Protein AF-A0A7C2A0U4-F1 (afdb_monomer_lite)

pLDDT: mean 93.53, std 4.54, range [73.12, 97.62]

Secondary structure (DSSP, 8-state):
-HHHHHHT-S--PPP---EEE-TTT-----HHHHH-TT--EEEEEETTEEEEEE-TTT-----HHHHH-TTS-EEETTB-HHHHHHHHHHHT-

Sequence (93 aa):
SRALTILSKKELEAETYIAVVDEELCSGCGICISVCPYQAIELITEDDKKRAKVNEALCMGCGACTAACPSGAMQQRGFKDKEILSMIEVLSK

Radius of gyration: 16.36 Å; chains: 1; bounding box: 45×30×43 Å

Foldseek 3Di:
DVVCVVVVDPDDDDDQFFKDFQFVQFQQPCQLCVQDPQSQWDWDADPNGIGIDGNSVSTPNPCRSCVRDPSNGIATVVGGPVVVVVVVVVVVD

Structure (mmCIF, N/CA/C/O backbone):
data_AF-A0A7C2A0U4-F1
#
_entry.id   AF-A0A7C2A0U4-F1
#
loop_
_atom_site.group_PDB
_atom_site.id
_atom_site.type_symbol
_atom_site.label_atom_id
_atom_site.label_alt_id
_atom_site.label_comp_id
_atom_site.label_asym_id
_atom_site.label_entity_id
_atom_site.label_seq_id
_atom_site.pdbx_PDB_ins_code
_atom_site.Cartn_x
_atom_site.Cartn_y
_atom_site.Cartn_z
_atom_site.occupancy
_atom_site.B_iso_or_equiv
_atom_site.auth_seq_id
_atom_site.auth_comp_id
_atom_site.auth_asym_id
_atom_site.auth_atom_id
_atom_site.pdbx_PDB_model_num
ATOM 1 N N . SER A 1 1 ? 29.343 -5.283 -23.775 1.00 87.06 1 SER A N 1
ATOM 2 C CA . SER A 1 1 ? 28.034 -5.953 -23.612 1.00 87.06 1 SER A CA 1
ATOM 3 C C . SER A 1 1 ? 27.130 -5.058 -22.772 1.00 87.06 1 SER A C 1
ATOM 5 O O . SER A 1 1 ? 27.648 -4.341 -21.927 1.00 87.06 1 SER A O 1
ATOM 7 N N . ARG A 1 2 ? 25.803 -5.062 -22.977 1.00 91.56 2 ARG A N 1
ATOM 8 C CA . ARG A 1 2 ? 24.874 -4.216 -22.187 1.00 91.56 2 ARG A CA 1
ATOM 9 C C . ARG A 1 2 ? 24.861 -4.572 -20.691 1.00 91.56 2 ARG A C 1
ATOM 11 O O . ARG A 1 2 ? 24.650 -3.697 -19.864 1.00 91.56 2 ARG A O 1
ATOM 18 N N . ALA A 1 3 ? 25.150 -5.831 -20.350 1.00 91.88 3 ALA A N 1
ATOM 19 C CA . ALA A 1 3 ? 25.251 -6.292 -18.964 1.00 91.88 3 ALA A CA 1
ATOM 20 C C . ALA A 1 3 ? 26.402 -5.619 -18.189 1.00 91.88 3 ALA A C 1
ATOM 22 O O . ALA A 1 3 ? 26.216 -5.223 -17.042 1.00 91.88 3 ALA A O 1
ATOM 23 N N . LEU A 1 4 ? 27.565 -5.420 -18.827 1.00 93.00 4 LEU A N 1
ATOM 24 C CA . LEU A 1 4 ? 28.723 -4.758 -18.206 1.00 93.00 4 LEU A CA 1
ATOM 25 C C . LEU A 1 4 ? 28.404 -3.327 -17.754 1.00 93.00 4 LEU A C 1
ATOM 27 O O . LEU A 1 4 ? 28.896 -2.907 -16.718 1.00 93.00 4 LEU A O 1
ATOM 31 N N . THR A 1 5 ? 27.545 -2.611 -18.485 1.00 92.50 5 THR A N 1
ATOM 32 C CA . THR A 1 5 ? 27.132 -1.240 -18.146 1.00 92.50 5 THR A CA 1
ATOM 33 C C . THR A 1 5 ? 26.372 -1.153 -16.822 1.00 92.50 5 THR A C 1
ATOM 35 O O . THR A 1 5 ? 26.467 -0.138 -16.139 1.00 92.50 5 THR A O 1
ATOM 38 N N . ILE A 1 6 ? 25.608 -2.189 -16.460 1.00 92.19 6 ILE A N 1
ATOM 39 C CA . ILE A 1 6 ? 24.907 -2.245 -15.170 1.00 92.19 6 ILE A CA 1
ATOM 40 C C . ILE A 1 6 ? 25.882 -2.694 -14.077 1.00 92.19 6 ILE A C 1
ATOM 42 O O . ILE A 1 6 ? 25.976 -2.044 -13.043 1.00 92.19 6 ILE A O 1
ATOM 46 N N . LEU A 1 7 ? 26.655 -3.755 -14.334 1.00 93.94 7 LEU A N 1
ATOM 47 C CA . LEU A 1 7 ? 27.565 -4.357 -13.351 1.00 93.94 7 LEU A CA 1
ATOM 48 C C . LEU A 1 7 ? 28.741 -3.455 -12.949 1.00 93.94 7 LEU A C 1
ATOM 50 O O . LEU A 1 7 ? 29.280 -3.614 -11.860 1.00 93.94 7 LEU A O 1
ATOM 54 N N . SER A 1 8 ? 29.166 -2.526 -13.811 1.00 95.44 8 SER A N 1
ATOM 55 C CA . SER A 1 8 ? 30.272 -1.609 -13.509 1.00 95.44 8 SER A CA 1
ATOM 56 C C . SER A 1 8 ? 29.878 -0.447 -12.595 1.00 95.44 8 SER A C 1
ATOM 58 O O . SER A 1 8 ? 30.752 0.306 -12.167 1.00 95.44 8 SER A O 1
ATOM 60 N N . LYS A 1 9 ? 28.581 -0.232 -12.347 1.00 93.19 9 LYS A N 1
ATOM 61 C CA . LYS A 1 9 ? 28.115 0.851 -11.479 1.00 93.19 9 LYS A CA 1
ATOM 62 C C . LYS A 1 9 ? 28.211 0.424 -10.017 1.00 93.19 9 LYS A C 1
ATOM 64 O O . LYS A 1 9 ? 27.839 -0.689 -9.665 1.00 93.19 9 LYS A O 1
ATOM 69 N N . LYS A 1 10 ? 28.685 1.335 -9.164 1.00 93.75 10 LYS A N 1
ATOM 70 C CA . LYS A 1 10 ? 28.749 1.126 -7.709 1.00 93.75 10 LYS A CA 1
ATOM 71 C C . LYS A 1 10 ? 27.354 1.096 -7.076 1.00 93.75 10 LYS A C 1
ATOM 73 O O . LYS A 1 10 ? 27.135 0.369 -6.116 1.00 93.75 10 LYS A O 1
ATOM 78 N N . GLU A 1 11 ? 26.436 1.883 -7.629 1.00 91.94 11 GLU A N 1
ATOM 79 C CA . GLU A 1 11 ? 25.063 2.054 -7.159 1.00 91.94 11 GLU A CA 1
ATOM 80 C C . GLU A 1 11 ? 24.120 2.128 -8.365 1.00 91.94 11 GLU A C 1
ATOM 82 O O . GLU A 1 11 ? 24.520 2.514 -9.471 1.00 91.94 11 GLU A O 1
ATOM 87 N N . LEU A 1 12 ? 22.869 1.731 -8.153 1.00 86.75 12 LEU A N 1
ATOM 88 C CA . LEU A 1 12 ? 21.812 1.772 -9.154 1.00 86.75 12 LEU A CA 1
ATOM 89 C C . LEU A 1 12 ? 20.660 2.605 -8.607 1.00 86.75 12 LEU A C 1
ATOM 91 O O . LEU A 1 12 ? 20.210 2.392 -7.485 1.00 86.75 12 LEU A O 1
ATOM 95 N N . GLU A 1 13 ? 20.188 3.541 -9.419 1.00 83.44 13 GLU A N 1
ATOM 96 C CA . GLU A 1 13 ? 18.975 4.294 -9.131 1.00 83.44 13 GLU A CA 1
ATOM 97 C C . GLU A 1 13 ? 17.770 3.424 -9.494 1.00 83.44 13 GLU A C 1
ATOM 99 O O . GLU A 1 13 ? 17.673 2.922 -10.617 1.00 83.44 13 GLU A O 1
ATOM 104 N N . ALA A 1 14 ? 16.882 3.215 -8.526 1.00 79.94 14 ALA A N 1
ATOM 105 C CA . ALA A 1 14 ? 15.622 2.517 -8.732 1.00 79.94 14 ALA A CA 1
ATOM 106 C C . ALA A 1 14 ? 14.506 3.517 -9.051 1.00 79.94 14 ALA A C 1
ATOM 108 O O . ALA A 1 14 ? 14.529 4.669 -8.608 1.00 79.94 14 ALA A O 1
ATOM 109 N N . GLU A 1 15 ? 13.511 3.062 -9.807 1.00 74.81 15 GLU A N 1
ATOM 110 C CA . GLU A 1 15 ? 12.301 3.843 -10.046 1.00 74.81 15 GLU A CA 1
ATOM 111 C C . GLU A 1 15 ? 11.528 4.043 -8.735 1.00 74.81 15 GLU A C 1
ATOM 113 O O . GLU A 1 15 ? 11.448 3.152 -7.892 1.00 74.81 15 GLU A O 1
ATOM 118 N N . THR A 1 16 ? 10.956 5.234 -8.552 1.00 78.81 16 THR A N 1
ATOM 119 C CA . THR A 1 16 ? 10.357 5.661 -7.276 1.00 78.81 16 THR A CA 1
ATOM 120 C C . THR A 1 16 ? 8.834 5.550 -7.246 1.00 78.81 16 THR A C 1
ATOM 122 O O . THR A 1 16 ? 8.202 6.030 -6.302 1.00 78.81 16 THR A O 1
ATOM 125 N N . TYR A 1 17 ? 8.231 4.898 -8.242 1.00 89.31 17 TYR A N 1
ATOM 126 C CA . TYR A 1 17 ? 6.787 4.670 -8.329 1.00 89.31 17 TYR A CA 1
ATOM 127 C C . TYR A 1 17 ? 6.363 3.513 -7.421 1.00 89.31 17 TYR A C 1
ATOM 129 O O . TYR A 1 17 ? 5.908 2.472 -7.881 1.00 89.31 17 TYR A O 1
ATOM 137 N N . ILE A 1 18 ? 6.558 3.665 -6.118 1.00 94.62 18 ILE A N 1
ATOM 138 C CA . ILE A 1 18 ? 6.264 2.636 -5.119 1.00 94.62 18 ILE A CA 1
ATOM 139 C C . ILE A 1 18 ? 4.996 2.957 -4.332 1.00 94.62 18 ILE A C 1
ATOM 141 O O . ILE A 1 18 ? 4.597 4.120 -4.198 1.00 94.62 18 ILE A O 1
ATOM 145 N N . ALA A 1 19 ? 4.394 1.910 -3.775 1.00 96.38 19 ALA A N 1
ATOM 146 C CA . ALA A 1 19 ? 3.230 2.043 -2.918 1.00 96.38 19 ALA A CA 1
ATOM 147 C C . ALA A 1 19 ? 3.632 2.638 -1.561 1.00 96.38 19 ALA A C 1
ATOM 149 O O . ALA A 1 19 ? 4.629 2.235 -0.963 1.00 96.38 19 ALA A O 1
ATOM 150 N N . VAL A 1 20 ? 2.831 3.574 -1.066 1.00 95.62 20 VAL A N 1
ATOM 151 C CA . VAL A 1 20 ? 2.964 4.208 0.249 1.00 95.62 20 VAL A CA 1
ATOM 152 C C . VAL A 1 20 ? 1.643 4.100 1.004 1.00 95.62 20 VAL A C 1
ATOM 154 O O . VAL A 1 20 ? 0.582 3.967 0.391 1.00 95.62 20 VAL A O 1
ATOM 157 N N . VAL A 1 21 ? 1.706 4.139 2.332 1.00 96.19 21 VAL A N 1
ATOM 158 C CA . VAL A 1 21 ? 0.533 3.985 3.200 1.00 96.19 21 VAL A CA 1
ATOM 159 C C . VAL A 1 21 ? 0.293 5.280 3.958 1.00 96.19 21 VAL A C 1
ATOM 161 O O . VAL A 1 21 ? 1.212 5.819 4.563 1.00 96.19 21 VAL A O 1
ATOM 164 N N . ASP A 1 22 ? -0.943 5.764 3.927 1.00 95.12 22 ASP A N 1
ATOM 165 C CA . ASP A 1 22 ? -1.434 6.778 4.852 1.00 95.12 22 ASP A CA 1
ATOM 166 C C . ASP A 1 22 ? -1.821 6.099 6.176 1.00 95.12 22 ASP A C 1
ATOM 168 O O . ASP A 1 22 ? -2.777 5.318 6.255 1.00 95.12 22 ASP A O 1
ATOM 172 N N . GLU A 1 23 ? -1.036 6.358 7.217 1.00 92.50 23 GLU A N 1
ATOM 173 C CA . GLU A 1 23 ? -1.190 5.738 8.534 1.00 92.50 23 GLU A CA 1
ATOM 174 C C . GLU A 1 23 ? -2.455 6.198 9.272 1.00 92.50 23 GLU A C 1
ATOM 176 O O . GLU A 1 23 ? -2.988 5.456 10.104 1.00 92.50 23 GLU A O 1
ATOM 181 N N . GLU A 1 24 ? -2.996 7.369 8.948 1.00 92.31 24 GLU A N 1
ATOM 182 C CA . GLU A 1 24 ? -4.224 7.870 9.569 1.00 92.31 24 GLU A CA 1
ATOM 183 C C . GLU A 1 24 ? -5.452 7.150 9.001 1.00 92.31 24 GLU A C 1
ATOM 185 O O . GLU A 1 24 ? -6.373 6.790 9.739 1.00 92.31 24 GLU A O 1
ATOM 190 N N . LEU A 1 25 ? -5.438 6.853 7.698 1.00 95.12 25 LEU A N 1
ATOM 191 C CA . LEU A 1 25 ? -6.545 6.190 6.998 1.00 95.12 25 LEU A CA 1
ATOM 192 C C . LEU A 1 25 ? -6.479 4.658 7.039 1.00 95.12 25 LEU A C 1
ATOM 194 O O . LEU A 1 25 ? -7.469 3.970 6.761 1.00 95.12 25 LEU A O 1
ATOM 198 N N . CYS A 1 26 ? -5.312 4.081 7.317 1.00 96.50 26 CYS A N 1
ATOM 199 C CA . CYS A 1 26 ? -5.139 2.635 7.284 1.00 96.50 26 CYS A CA 1
ATOM 200 C C . CYS A 1 26 ? -5.803 1.972 8.496 1.00 96.50 26 CYS A C 1
ATOM 202 O O . CYS A 1 26 ? -5.467 2.253 9.638 1.00 96.50 26 CYS A O 1
ATOM 204 N N . SER A 1 27 ? -6.719 1.031 8.265 1.00 94.69 27 SER A N 1
ATOM 205 C CA . SER A 1 27 ? -7.373 0.257 9.333 1.00 94.69 27 SER A CA 1
ATOM 206 C C . SER A 1 27 ? -6.652 -1.049 9.686 1.00 94.69 27 SER A C 1
ATOM 208 O O . SER A 1 27 ? -7.070 -1.754 10.602 1.00 94.69 27 SER A O 1
ATOM 210 N N . GLY A 1 28 ? -5.598 -1.409 8.945 1.00 95.62 28 GLY A N 1
ATOM 211 C CA . GLY A 1 28 ? -4.889 -2.677 9.129 1.00 95.62 28 GLY A CA 1
ATOM 212 C C . GLY A 1 28 ? -5.670 -3.914 8.661 1.00 95.62 28 GLY A C 1
ATOM 213 O O . GLY A 1 28 ? -5.429 -5.007 9.164 1.00 95.62 28 GLY A O 1
ATOM 214 N N . CYS A 1 29 ? -6.600 -3.769 7.707 1.00 96.00 29 CYS A N 1
ATOM 215 C CA . CYS A 1 29 ? -7.461 -4.866 7.229 1.00 96.00 29 CYS A CA 1
ATOM 216 C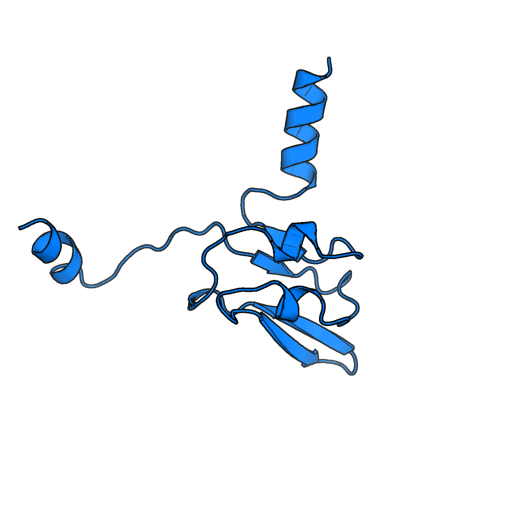 C . CYS A 1 29 ? -6.731 -6.005 6.487 1.00 96.00 29 CYS A C 1
ATOM 218 O O . CYS A 1 29 ? -7.272 -7.100 6.373 1.00 96.00 29 CYS A O 1
ATOM 220 N N . GLY A 1 30 ? -5.527 -5.759 5.956 1.00 95.56 30 GLY A N 1
ATOM 221 C CA . GLY A 1 30 ? -4.685 -6.784 5.324 1.00 95.56 30 GLY A CA 1
ATOM 222 C C . GLY A 1 30 ? -5.015 -7.152 3.870 1.00 95.56 30 GLY A C 1
ATOM 223 O O . GLY A 1 30 ? -4.297 -7.963 3.290 1.00 95.56 30 GLY A O 1
ATOM 224 N N . ILE A 1 31 ? -6.027 -6.544 3.235 1.00 97.31 31 ILE A N 1
ATOM 225 C CA . ILE A 1 31 ? -6.386 -6.831 1.827 1.00 97.31 31 ILE A CA 1
ATOM 226 C C . ILE A 1 31 ? -5.186 -6.620 0.890 1.00 97.31 31 ILE A C 1
ATOM 228 O O . ILE A 1 31 ? -4.921 -7.449 0.019 1.00 97.31 31 ILE A O 1
ATOM 232 N N . CYS A 1 32 ? -4.413 -5.554 1.116 1.00 97.38 32 CYS A N 1
ATOM 233 C CA . CYS A 1 32 ? -3.228 -5.210 0.329 1.00 97.38 32 CYS A CA 1
ATOM 234 C C . CYS A 1 32 ? -2.165 -6.325 0.283 1.00 97.38 32 CYS A C 1
ATOM 236 O O . CYS A 1 32 ? -1.492 -6.466 -0.736 1.00 97.38 32 CYS A O 1
ATOM 238 N N . ILE A 1 33 ? -2.047 -7.147 1.3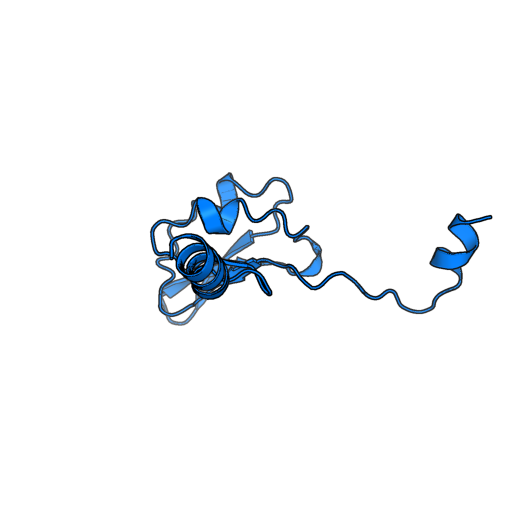32 1.00 97.38 33 ILE A N 1
ATOM 239 C CA . ILE A 1 33 ? -1.110 -8.280 1.376 1.00 97.38 33 ILE A CA 1
ATOM 240 C C . ILE A 1 33 ? -1.512 -9.336 0.345 1.00 97.38 33 ILE A C 1
ATOM 242 O O . ILE A 1 33 ? -0.677 -9.793 -0.430 1.00 97.38 33 ILE A O 1
ATOM 246 N N . SER A 1 34 ? -2.799 -9.691 0.303 1.00 95.88 34 SER A N 1
ATOM 247 C CA . SER A 1 34 ? -3.309 -10.763 -0.565 1.00 95.88 34 SER A CA 1
ATOM 248 C C . SER A 1 34 ? -3.177 -10.464 -2.060 1.00 95.88 34 SER A C 1
ATOM 250 O O . SER A 1 34 ? -3.043 -11.383 -2.863 1.00 95.88 34 SER A O 1
ATOM 252 N N . VAL A 1 35 ? -3.190 -9.181 -2.433 1.00 97.62 35 VAL A N 1
ATOM 253 C CA . VAL A 1 35 ? -3.127 -8.740 -3.833 1.00 97.62 35 VAL A CA 1
ATOM 254 C C . VAL A 1 35 ? -1.707 -8.432 -4.305 1.00 97.62 35 VAL A C 1
ATOM 256 O O . VAL A 1 35 ? -1.511 -8.176 -5.489 1.00 97.62 35 VAL A O 1
ATOM 259 N N . CYS A 1 36 ? -0.711 -8.418 -3.412 1.00 97.50 36 CYS A N 1
ATOM 260 C CA . CYS A 1 36 ? 0.666 -8.110 -3.780 1.00 97.50 36 CYS A CA 1
ATOM 261 C C . CYS A 1 36 ? 1.381 -9.369 -4.304 1.00 97.50 36 CYS A C 1
ATOM 263 O O . CYS A 1 36 ? 1.723 -10.245 -3.506 1.00 97.50 36 CYS A O 1
ATOM 265 N N . PRO A 1 37 ? 1.707 -9.463 -5.608 1.00 96.62 37 PRO A N 1
ATOM 266 C CA . PRO A 1 37 ? 2.383 -10.643 -6.152 1.00 96.62 37 PRO A CA 1
ATOM 267 C C . PRO A 1 37 ? 3.858 -10.732 -5.728 1.00 96.62 37 PRO A C 1
ATOM 269 O O . PRO A 1 37 ? 4.473 -11.785 -5.855 1.00 96.62 37 PRO A O 1
ATOM 272 N N . TYR A 1 38 ? 4.421 -9.633 -5.218 1.00 96.50 38 TYR A N 1
ATOM 273 C CA . TYR A 1 38 ? 5.826 -9.520 -4.813 1.00 96.50 38 TYR A CA 1
ATOM 274 C C . TYR A 1 38 ? 6.035 -9.681 -3.307 1.00 96.50 38 TYR A C 1
ATOM 276 O O . TYR A 1 38 ? 7.162 -9.557 -2.841 1.00 96.50 38 TYR A O 1
ATOM 284 N N . GLN A 1 39 ? 4.957 -9.906 -2.543 1.00 96.38 39 GLN A N 1
ATOM 285 C CA . GLN A 1 39 ? 5.006 -10.030 -1.080 1.00 96.38 39 GLN A CA 1
ATOM 286 C C . GLN A 1 39 ? 5.703 -8.835 -0.402 1.00 96.38 39 GLN A C 1
ATOM 288 O O . GLN A 1 39 ? 6.365 -8.967 0.621 1.00 96.38 39 GLN A O 1
ATOM 293 N N . ALA A 1 40 ? 5.539 -7.643 -0.979 1.00 97.12 40 ALA A N 1
ATOM 294 C CA . ALA A 1 40 ? 6.200 -6.423 -0.529 1.00 97.12 40 ALA A CA 1
ATOM 295 C C . ALA A 1 40 ? 5.495 -5.744 0.657 1.00 97.12 40 ALA A C 1
ATOM 297 O O . ALA A 1 40 ? 5.890 -4.649 1.035 1.00 97.12 40 ALA A O 1
ATOM 298 N N . ILE A 1 41 ? 4.418 -6.317 1.200 1.00 97.44 41 ILE A N 1
ATOM 299 C CA . ILE A 1 41 ? 3.549 -5.649 2.177 1.00 97.44 41 ILE A CA 1
ATOM 300 C C . ILE A 1 41 ? 3.367 -6.538 3.401 1.00 97.44 41 ILE A C 1
ATOM 302 O O . ILE A 1 41 ? 3.035 -7.715 3.273 1.00 97.44 41 ILE A O 1
ATOM 306 N N . GLU A 1 42 ? 3.521 -5.946 4.580 1.00 96.88 42 GLU A N 1
ATOM 307 C CA . GLU A 1 42 ? 3.317 -6.587 5.878 1.00 96.88 42 GLU A CA 1
ATOM 308 C C . GLU A 1 42 ? 2.372 -5.761 6.763 1.00 96.88 42 GLU A C 1
ATOM 310 O O . GLU A 1 42 ? 2.153 -4.574 6.521 1.00 96.88 42 GLU A O 1
ATOM 315 N N . LEU A 1 43 ? 1.784 -6.392 7.783 1.00 96.38 43 LEU A N 1
ATOM 316 C CA . LEU A 1 43 ? 1.038 -5.690 8.827 1.00 96.38 43 LEU A CA 1
ATOM 317 C C . LEU A 1 43 ? 1.922 -5.560 10.064 1.00 96.38 43 LEU A C 1
ATOM 319 O O . LEU A 1 43 ? 2.281 -6.561 10.681 1.00 96.38 43 LEU A O 1
ATOM 323 N N . ILE A 1 44 ? 2.207 -4.324 10.446 1.00 95.12 44 ILE A N 1
ATOM 324 C CA . ILE A 1 44 ? 2.894 -3.978 11.687 1.00 95.12 44 ILE A CA 1
ATOM 325 C C . ILE A 1 44 ? 1.885 -3.480 12.721 1.00 95.12 44 ILE A C 1
ATOM 327 O O . ILE A 1 44 ? 0.780 -3.053 12.382 1.00 95.12 44 ILE A O 1
ATOM 331 N N . THR A 1 45 ? 2.248 -3.582 13.996 1.00 94.19 45 THR A N 1
ATOM 332 C CA . THR A 1 45 ? 1.473 -3.001 15.097 1.00 94.19 45 THR A CA 1
ATOM 333 C C . THR A 1 45 ? 2.334 -1.944 15.768 1.00 94.19 45 THR A C 1
ATOM 335 O O . THR A 1 45 ? 3.379 -2.281 16.317 1.00 94.19 45 THR A O 1
ATOM 338 N N . GLU A 1 46 ? 1.895 -0.693 15.703 1.00 88.31 46 GLU A N 1
ATOM 339 C CA . GLU A 1 46 ? 2.525 0.465 16.344 1.00 88.31 46 GLU A CA 1
ATOM 340 C C . GLU A 1 46 ? 1.429 1.224 17.105 1.00 88.31 46 GLU A C 1
ATOM 342 O O . GLU A 1 46 ? 0.304 1.329 16.617 1.00 88.31 46 GLU A O 1
ATOM 347 N N . ASP A 1 47 ? 1.714 1.676 18.328 1.00 88.00 47 ASP A N 1
ATOM 348 C CA . ASP A 1 47 ? 0.766 2.408 19.190 1.00 88.00 47 ASP A CA 1
ATOM 349 C C . ASP A 1 47 ? -0.620 1.741 19.336 1.00 88.00 47 ASP A C 1
ATOM 351 O O . ASP A 1 47 ? -1.664 2.379 19.183 1.00 88.00 47 ASP A O 1
ATOM 355 N N . ASP A 1 48 ? -0.636 0.423 19.578 1.00 88.69 48 ASP A N 1
ATOM 356 C CA . ASP A 1 48 ? -1.843 -0.423 19.654 1.00 88.69 48 ASP A CA 1
ATOM 357 C C . ASP A 1 48 ? -2.725 -0.418 18.387 1.00 88.69 48 ASP A C 1
ATOM 359 O 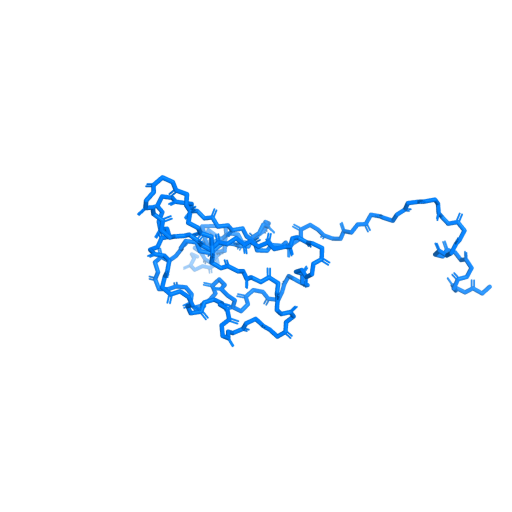O . ASP A 1 48 ? -3.851 -0.926 18.377 1.00 88.69 48 ASP A O 1
ATOM 363 N N . LYS A 1 49 ? -2.205 0.100 17.271 1.00 90.62 49 LYS A N 1
ATOM 364 C CA . LYS A 1 49 ? -2.878 0.158 15.976 1.00 90.62 49 LYS A CA 1
ATOM 365 C C . LYS A 1 49 ? -2.165 -0.727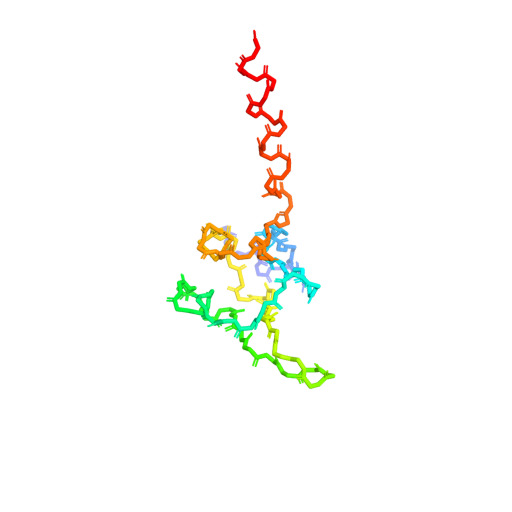 14.961 1.00 90.62 49 LYS A C 1
ATOM 367 O O . LYS A 1 49 ? -0.954 -0.676 14.778 1.00 90.62 49 LYS A O 1
ATOM 372 N N . LYS A 1 50 ? -2.941 -1.535 14.234 1.00 94.06 50 LYS A N 1
ATOM 373 C CA . LYS A 1 50 ? -2.428 -2.302 13.089 1.00 94.06 50 LYS A CA 1
ATOM 374 C C . LYS A 1 50 ? -2.375 -1.428 11.845 1.00 94.06 50 LYS A C 1
ATOM 376 O O . LYS A 1 50 ? -3.361 -0.761 11.519 1.00 94.06 50 LYS A O 1
ATOM 381 N N . ARG A 1 51 ? -1.248 -1.465 11.138 1.00 95.38 51 ARG A N 1
ATOM 382 C CA . ARG A 1 51 ? -0.979 -0.679 9.930 1.00 95.38 51 ARG A CA 1
ATOM 383 C C . ARG A 1 51 ? -0.255 -1.518 8.891 1.00 95.38 51 ARG A C 1
ATOM 385 O O . ARG A 1 51 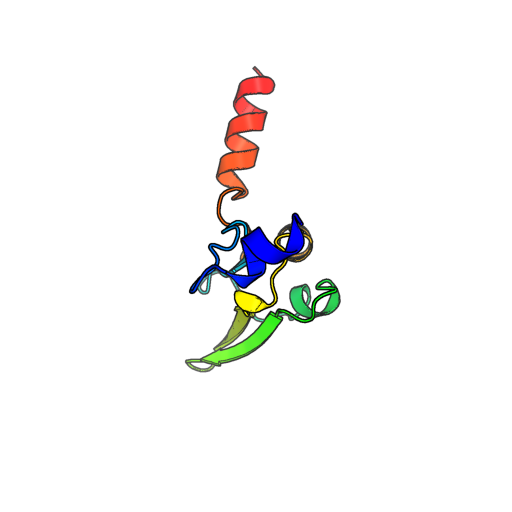? 0.523 -2.403 9.228 1.00 95.38 51 ARG A O 1
ATOM 392 N N . ALA A 1 52 ? -0.546 -1.258 7.622 1.00 96.94 52 ALA A N 1
ATOM 393 C CA . ALA A 1 52 ? 0.214 -1.845 6.529 1.00 96.94 52 ALA A CA 1
ATOM 394 C C . ALA A 1 52 ? 1.540 -1.095 6.377 1.00 96.94 52 ALA A C 1
ATOM 396 O O . ALA A 1 52 ? 1.562 0.130 6.449 1.00 96.94 52 ALA A O 1
ATOM 397 N N . LYS A 1 53 ? 2.619 -1.829 6.124 1.00 96.50 53 LYS A N 1
ATOM 398 C CA . LYS A 1 53 ? 3.941 -1.293 5.814 1.00 96.50 53 LYS A CA 1
ATOM 399 C C . LYS A 1 53 ? 4.443 -1.918 4.525 1.00 96.50 53 LYS A C 1
ATOM 401 O O . LYS A 1 53 ? 4.279 -3.116 4.304 1.00 96.50 53 LYS A O 1
ATOM 406 N N . VAL A 1 54 ? 5.021 -1.088 3.663 1.00 96.75 54 VAL A N 1
ATOM 407 C CA . VAL A 1 54 ? 5.555 -1.509 2.366 1.00 96.75 54 VAL A CA 1
ATOM 408 C C . VAL A 1 54 ? 7.072 -1.610 2.463 1.00 96.75 54 VAL A C 1
ATOM 410 O O . VAL A 1 54 ? 7.743 -0.674 2.891 1.00 96.75 54 VAL A O 1
ATOM 413 N N . ASN A 1 55 ? 7.617 -2.740 2.031 1.00 95.44 55 ASN A N 1
ATOM 414 C CA . ASN A 1 55 ? 9.030 -2.897 1.750 1.00 95.44 55 ASN A CA 1
ATOM 415 C C . ASN A 1 55 ? 9.329 -2.277 0.379 1.00 95.44 55 ASN A C 1
ATOM 417 O O . ASN A 1 55 ? 9.013 -2.857 -0.663 1.00 95.44 55 ASN A O 1
ATOM 421 N N . GLU A 1 56 ? 9.942 -1.094 0.391 1.00 93.31 56 GLU A N 1
ATOM 422 C CA . GLU A 1 56 ? 10.245 -0.335 -0.826 1.00 93.31 56 GLU A CA 1
ATOM 423 C C . GLU A 1 56 ? 11.136 -1.121 -1.805 1.00 93.31 56 GLU A C 1
ATOM 425 O O . GLU A 1 56 ? 10.966 -0.996 -3.013 1.00 93.31 56 GLU A O 1
ATOM 430 N N . ALA A 1 57 ? 12.022 -1.994 -1.310 1.00 91.31 57 ALA A N 1
ATOM 431 C CA . ALA A 1 57 ? 12.945 -2.763 -2.147 1.00 91.31 57 ALA A CA 1
ATOM 432 C C . ALA A 1 57 ? 12.270 -3.911 -2.922 1.00 91.31 57 ALA A C 1
ATOM 434 O O . ALA A 1 57 ? 12.810 -4.371 -3.926 1.00 91.31 57 ALA A O 1
ATOM 435 N N . LEU A 1 58 ? 11.110 -4.389 -2.461 1.00 94.00 58 LEU A N 1
ATOM 436 C CA . LEU A 1 58 ? 10.335 -5.448 -3.124 1.00 94.00 58 LEU A CA 1
ATOM 437 C C . LEU A 1 58 ? 9.180 -4.892 -3.967 1.00 94.00 58 LEU A C 1
ATOM 439 O O . LEU A 1 58 ? 8.572 -5.612 -4.761 1.00 94.00 58 LEU A O 1
ATOM 443 N N . CYS A 1 59 ? 8.827 -3.622 -3.773 1.00 95.31 59 CYS A N 1
ATOM 444 C CA . CYS A 1 59 ? 7.698 -3.013 -4.450 1.00 95.31 59 CYS A CA 1
ATOM 445 C C . CYS A 1 59 ? 8.046 -2.699 -5.910 1.00 95.31 59 CYS A C 1
ATOM 447 O O . CYS A 1 59 ? 8.794 -1.774 -6.196 1.00 95.31 59 CYS A O 1
ATOM 449 N N . MET A 1 60 ? 7.427 -3.416 -6.849 1.00 93.69 60 MET A N 1
ATOM 450 C CA . MET A 1 60 ? 7.607 -3.164 -8.287 1.00 93.69 60 MET A CA 1
ATOM 451 C C . MET A 1 60 ? 6.665 -2.090 -8.852 1.00 93.69 60 MET A C 1
ATOM 453 O O . MET A 1 60 ? 6.568 -1.938 -10.065 1.00 93.69 60 MET A O 1
ATOM 457 N N . GLY A 1 61 ? 5.897 -1.400 -8.004 1.00 94.38 61 GLY A N 1
ATOM 458 C CA . GLY A 1 61 ? 5.076 -0.274 -8.454 1.00 94.38 61 GLY A CA 1
ATOM 459 C C . GLY A 1 61 ? 3.860 -0.612 -9.326 1.00 94.38 61 GLY A C 1
ATOM 460 O O . GLY A 1 61 ? 3.406 0.222 -10.100 1.00 94.38 61 GLY A O 1
ATOM 461 N N . CYS A 1 62 ? 3.302 -1.820 -9.218 1.00 94.81 62 CYS A N 1
ATOM 462 C CA . CYS A 1 62 ? 2.172 -2.239 -10.063 1.00 94.81 62 CYS A CA 1
ATOM 463 C C . CYS A 1 62 ? 0.816 -1.570 -9.738 1.00 94.81 62 CYS A C 1
ATOM 465 O O . CYS A 1 62 ? -0.118 -1.691 -10.522 1.00 94.81 62 CYS A O 1
ATOM 467 N N . GLY A 1 63 ? 0.665 -0.928 -8.572 1.00 94.75 63 GLY A N 1
ATOM 468 C CA . GLY A 1 63 ? -0.570 -0.235 -8.167 1.00 94.75 63 GLY A CA 1
ATOM 469 C C . GLY A 1 63 ? -1.751 -1.117 -7.719 1.00 94.75 63 GLY A C 1
ATOM 470 O O . GLY A 1 63 ? -2.769 -0.585 -7.282 1.00 94.75 63 GLY A O 1
ATOM 471 N N . ALA A 1 64 ? -1.640 -2.452 -7.746 1.00 96.44 64 ALA A N 1
ATOM 472 C CA . ALA A 1 64 ? -2.750 -3.353 -7.392 1.00 96.44 64 ALA A CA 1
ATOM 473 C C . ALA A 1 64 ? -3.290 -3.138 -5.961 1.00 96.44 64 ALA A C 1
ATOM 475 O O . ALA A 1 64 ? -4.496 -3.165 -5.723 1.00 96.44 64 ALA A O 1
ATOM 476 N N . CYS A 1 65 ? -2.395 -2.887 -5.003 1.00 97.25 65 CYS A N 1
ATOM 477 C CA . CYS A 1 65 ? -2.763 -2.625 -3.611 1.00 97.25 65 CYS A CA 1
ATOM 478 C C . CYS A 1 65 ? -3.484 -1.282 -3.406 1.00 97.25 65 CYS A C 1
ATOM 480 O O . CYS A 1 65 ? -4.361 -1.210 -2.550 1.00 97.25 65 CYS A O 1
ATOM 482 N N . THR A 1 66 ? -3.153 -0.258 -4.199 1.00 96.25 66 THR A N 1
ATOM 483 C CA . THR A 1 66 ? -3.836 1.046 -4.218 1.00 96.25 66 THR A CA 1
ATOM 484 C C . THR A 1 66 ? -5.277 0.875 -4.679 1.00 96.25 66 THR A C 1
ATOM 486 O O . THR A 1 66 ? -6.194 1.234 -3.950 1.00 96.25 66 THR A O 1
ATOM 489 N N . ALA A 1 67 ? -5.488 0.197 -5.812 1.00 95.38 67 ALA A N 1
ATOM 490 C CA . ALA A 1 67 ? -6.826 -0.052 -6.349 1.00 95.38 67 ALA A CA 1
ATOM 491 C C . ALA A 1 67 ? -7.709 -0.921 -5.430 1.00 95.38 67 ALA A C 1
ATOM 493 O O . ALA A 1 67 ? -8.925 -0.757 -5.398 1.00 95.38 67 ALA A O 1
ATOM 494 N N . ALA A 1 68 ? -7.110 -1.855 -4.684 1.00 96.81 68 ALA A N 1
ATOM 495 C CA . ALA A 1 68 ? -7.837 -2.755 -3.790 1.00 96.81 68 ALA A CA 1
ATOM 496 C C . ALA A 1 68 ? -8.117 -2.164 -2.396 1.00 96.81 68 ALA A C 1
ATOM 498 O O . ALA A 1 68 ? -8.847 -2.780 -1.617 1.00 96.81 68 ALA A O 1
ATOM 499 N N . CYS A 1 69 ? -7.510 -1.031 -2.030 1.00 97.25 69 CYS A N 1
ATOM 500 C CA . CYS A 1 69 ? -7.608 -0.499 -0.675 1.00 97.25 69 CYS A CA 1
ATOM 501 C C . CYS A 1 69 ? -8.975 0.163 -0.433 1.00 97.25 69 CYS A C 1
ATOM 503 O O . CYS A 1 69 ? -9.242 1.225 -0.990 1.00 97.25 69 CYS A O 1
ATOM 505 N N . PRO A 1 70 ? -9.828 -0.386 0.452 1.00 95.81 70 PRO A N 1
ATOM 506 C CA . PRO A 1 70 ? -11.172 0.151 0.652 1.00 95.81 70 PRO A CA 1
ATOM 507 C C . PRO A 1 70 ? -11.177 1.493 1.390 1.00 95.81 70 PRO A C 1
ATOM 509 O O . PRO A 1 70 ? -12.107 2.274 1.225 1.00 95.81 70 PRO A O 1
ATOM 512 N N . SER A 1 71 ? -10.161 1.766 2.218 1.00 95.69 71 SER A N 1
ATOM 513 C CA . SER A 1 71 ? -10.051 3.036 2.942 1.00 95.69 71 SER A CA 1
ATOM 514 C C . SER A 1 71 ? -9.333 4.127 2.146 1.00 95.69 71 SER A C 1
ATOM 516 O O . SER A 1 71 ? -9.203 5.239 2.646 1.00 95.69 71 SER A O 1
ATOM 518 N N . GLY A 1 72 ? -8.819 3.816 0.949 1.00 95.06 72 GLY A N 1
ATOM 519 C CA . GLY A 1 72 ? -7.974 4.730 0.172 1.00 95.06 72 GLY A CA 1
ATOM 520 C C . GLY A 1 72 ? -6.597 5.004 0.794 1.00 95.06 72 GLY A C 1
ATOM 521 O O . GLY A 1 72 ? -5.856 5.844 0.293 1.00 95.06 72 GLY A O 1
ATOM 522 N N . ALA A 1 73 ? -6.223 4.304 1.871 1.00 97.00 73 ALA A N 1
ATOM 523 C CA . ALA A 1 73 ? -4.964 4.535 2.580 1.00 97.00 73 ALA A CA 1
ATOM 524 C C . ALA A 1 73 ? -3.720 4.154 1.764 1.00 97.00 73 ALA A C 1
ATOM 526 O O . ALA A 1 73 ? -2.663 4.752 1.932 1.00 97.00 73 ALA A O 1
ATOM 527 N N . MET A 1 74 ? -3.820 3.145 0.895 1.00 97.06 74 MET A N 1
ATOM 528 C CA . MET A 1 74 ? -2.734 2.804 -0.025 1.00 97.06 74 MET A CA 1
ATOM 529 C C . MET A 1 74 ? -2.728 3.807 -1.173 1.00 97.06 74 MET A C 1
ATOM 531 O O . MET A 1 74 ? -3.734 3.947 -1.854 1.00 97.06 74 MET A O 1
ATOM 535 N N . GLN A 1 75 ? -1.592 4.443 -1.433 1.00 96.19 75 GLN A N 1
ATOM 536 C CA . GLN A 1 75 ? -1.404 5.395 -2.528 1.00 96.19 75 GLN A CA 1
ATOM 537 C C . GLN A 1 75 ? -0.142 5.045 -3.313 1.00 96.19 75 GLN A C 1
ATOM 539 O O . GLN A 1 75 ? 0.780 4.435 -2.775 1.00 96.19 75 GLN A O 1
ATOM 544 N N . GLN A 1 76 ? -0.082 5.441 -4.581 1.00 95.06 76 GLN A N 1
ATOM 545 C CA . GLN A 1 76 ? 1.096 5.232 -5.417 1.00 95.06 76 GLN A CA 1
ATOM 546 C C . GLN A 1 76 ? 1.909 6.526 -5.507 1.00 95.06 76 GLN A C 1
ATOM 548 O O . GLN A 1 76 ? 1.386 7.582 -5.870 1.00 95.06 76 GLN A O 1
ATOM 553 N N . ARG A 1 77 ? 3.201 6.477 -5.167 1.00 93.06 77 ARG A N 1
ATOM 554 C CA . ARG A 1 77 ? 4.075 7.657 -5.245 1.00 93.06 77 ARG A CA 1
ATOM 555 C C . ARG A 1 77 ? 4.208 8.093 -6.713 1.00 93.06 77 ARG A C 1
ATOM 557 O O . ARG A 1 77 ? 4.618 7.307 -7.559 1.00 93.06 77 ARG A O 1
ATOM 564 N N . GLY A 1 78 ? 3.835 9.340 -7.006 1.00 89.38 78 GLY A N 1
ATOM 565 C CA . GLY A 1 78 ? 3.809 9.904 -8.365 1.00 89.38 78 GLY A CA 1
ATOM 566 C C . GLY A 1 78 ? 2.523 9.642 -9.162 1.00 89.38 78 GLY A C 1
ATOM 567 O O . GLY A 1 78 ? 2.400 10.156 -10.268 1.00 89.38 78 GLY A O 1
ATOM 568 N N . PHE A 1 79 ? 1.586 8.863 -8.611 1.00 91.44 79 PHE A N 1
ATOM 569 C CA . PHE A 1 79 ? 0.275 8.577 -9.202 1.00 91.44 79 PHE A CA 1
ATOM 570 C C . PHE A 1 79 ? -0.790 8.486 -8.103 1.00 91.44 79 PHE A C 1
ATOM 572 O O . PHE A 1 79 ? -1.510 7.494 -7.992 1.00 91.44 79 PHE A O 1
ATOM 579 N N . LYS A 1 80 ? -0.856 9.495 -7.235 1.00 92.00 80 LYS A N 1
ATOM 580 C CA . LYS A 1 80 ? -1.872 9.555 -6.181 1.00 92.00 80 LYS A CA 1
ATOM 581 C C . LYS A 1 80 ? -3.251 9.719 -6.805 1.00 92.00 80 LYS A C 1
ATOM 583 O O . LYS A 1 80 ? -3.395 10.383 -7.833 1.00 92.00 80 LYS A O 1
ATOM 588 N N . ASP A 1 81 ? -4.282 9.228 -6.127 1.00 90.88 81 ASP A N 1
ATOM 589 C CA . ASP A 1 81 ? -5.654 9.273 -6.645 1.00 90.88 81 ASP A CA 1
ATOM 590 C C . ASP A 1 81 ? -6.078 10.702 -7.002 1.00 90.88 81 ASP A C 1
ATOM 592 O O . ASP A 1 81 ? -6.641 10.946 -8.064 1.00 90.88 81 ASP A O 1
ATOM 596 N N . LYS A 1 82 ? -5.715 11.683 -6.166 1.00 92.62 82 LYS A N 1
ATOM 597 C CA . LYS A 1 82 ? -5.987 13.103 -6.429 1.00 92.62 82 LYS A CA 1
ATOM 598 C C . LYS A 1 82 ? -5.333 13.604 -7.721 1.00 92.62 82 LYS A C 1
ATOM 600 O O . LYS A 1 82 ? -5.935 14.406 -8.433 1.00 92.62 82 LYS A O 1
ATOM 605 N N . GLU A 1 83 ? -4.110 13.169 -8.011 1.00 93.50 83 GLU A N 1
ATOM 606 C CA . GLU A 1 83 ? -3.374 13.561 -9.219 1.00 93.50 83 GLU A CA 1
ATOM 607 C C . GLU A 1 83 ? -4.050 12.964 -10.458 1.00 93.50 83 GLU A C 1
ATOM 609 O O . GLU A 1 83 ? -4.303 13.678 -11.427 1.00 93.50 83 GLU A O 1
ATOM 614 N N . ILE A 1 84 ? -4.432 11.684 -10.390 1.00 93.50 84 ILE A N 1
ATOM 615 C CA . ILE A 1 84 ? -5.157 10.989 -11.461 1.00 93.50 84 ILE A CA 1
ATOM 616 C C . ILE A 1 84 ? -6.519 11.638 -11.715 1.00 93.50 84 ILE A C 1
ATOM 618 O O . ILE A 1 84 ? -6.852 11.952 -12.857 1.00 93.50 84 ILE A O 1
ATOM 622 N N . LEU A 1 85 ? -7.290 11.893 -10.658 1.00 93.88 85 LEU A N 1
ATOM 623 C CA . LEU A 1 85 ? -8.597 12.538 -10.762 1.00 93.88 85 LEU A CA 1
ATOM 624 C C . LEU A 1 85 ? -8.486 13.949 -11.342 1.00 93.88 85 LEU A C 1
ATOM 626 O O . LEU A 1 85 ? -9.262 14.294 -12.226 1.00 93.88 85 LEU A O 1
ATOM 630 N N . SER A 1 86 ? -7.470 14.722 -10.945 1.00 95.94 86 SER A N 1
ATOM 631 C CA . SER A 1 86 ? -7.225 16.054 -11.518 1.00 95.94 86 SER A CA 1
ATOM 632 C C . SER A 1 86 ? -6.983 15.989 -13.032 1.00 95.94 86 SER A C 1
ATOM 634 O O . SER A 1 86 ? -7.468 16.841 -13.773 1.00 95.94 86 SER A O 1
ATOM 636 N N . MET A 1 87 ? -6.264 14.968 -13.518 1.00 94.56 87 MET A N 1
ATOM 637 C CA . MET A 1 87 ? -6.062 14.762 -14.958 1.00 94.56 87 MET A CA 1
ATOM 638 C C . MET A 1 87 ? -7.370 14.408 -15.679 1.00 94.56 87 MET A C 1
ATOM 640 O O . MET A 1 87 ? -7.629 14.928 -16.764 1.00 94.56 87 MET A O 1
ATOM 644 N N . ILE A 1 88 ? -8.212 13.561 -15.078 1.00 96.31 88 ILE A N 1
ATOM 645 C CA . ILE A 1 88 ? -9.519 13.182 -15.641 1.00 96.31 88 ILE A CA 1
ATOM 646 C C . ILE A 1 88 ? -10.457 14.392 -15.706 1.00 96.31 88 ILE A C 1
ATOM 648 O O . ILE A 1 88 ? -11.105 14.612 -16.727 1.00 96.31 88 ILE A O 1
ATOM 652 N N . GLU A 1 89 ? -10.513 15.201 -14.648 1.00 96.69 89 GLU A N 1
ATOM 653 C CA . GLU A 1 89 ? -11.370 16.389 -14.570 1.00 96.69 89 GLU A CA 1
ATOM 654 C C . GLU A 1 89 ? -11.070 17.408 -15.675 1.00 96.69 89 GLU A C 1
ATOM 656 O O . GLU A 1 89 ? -11.989 18.027 -16.210 1.00 96.69 89 GLU A O 1
ATOM 661 N N . VAL A 1 90 ? -9.795 17.567 -16.040 1.00 96.12 90 VAL A N 1
ATOM 662 C CA . VAL A 1 90 ? -9.377 18.456 -17.134 1.00 96.12 90 VAL A CA 1
ATOM 663 C C . VAL A 1 90 ? -9.822 17.922 -18.495 1.00 96.12 90 VAL A C 1
ATOM 665 O O . VAL A 1 90 ? -10.196 18.715 -19.350 1.00 96.12 90 VAL A O 1
ATOM 668 N N . LEU A 1 91 ? -9.808 16.601 -18.697 1.00 93.81 91 LEU A N 1
ATOM 669 C CA . LEU A 1 91 ? -10.247 15.963 -19.946 1.00 93.81 91 LEU A CA 1
ATOM 670 C C . LEU A 1 91 ? -11.773 15.861 -20.074 1.00 93.81 91 LEU A C 1
ATOM 672 O O . LEU A 1 91 ? -12.288 15.719 -21.179 1.00 93.81 91 LEU A O 1
ATOM 676 N N . SER A 1 92 ? -12.490 15.882 -18.950 1.00 92.19 92 SER A N 1
ATOM 677 C CA . SER A 1 92 ? -13.955 15.81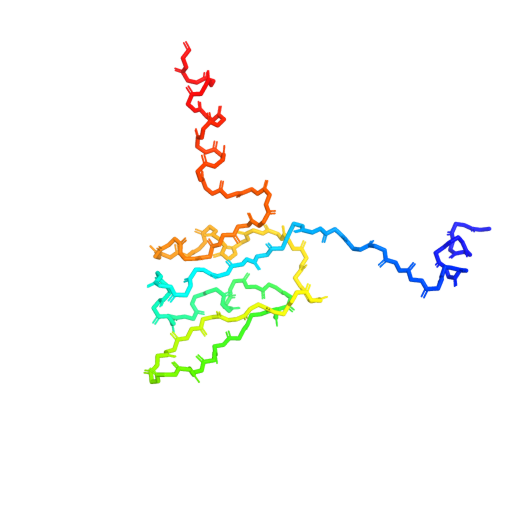8 -18.902 1.00 92.19 92 SER A CA 1
ATOM 678 C C . SER A 1 92 ? -14.636 17.174 -19.145 1.00 92.19 92 SER A C 1
ATOM 680 O O . SER A 1 92 ? -15.869 17.228 -19.165 1.00 92.19 92 SER A O 1
ATOM 682 N N . LYS A 1 93 ? -13.865 18.257 -19.280 1.00 73.12 93 LYS A N 1
ATOM 683 C CA . LYS A 1 93 ? -14.336 19.588 -19.682 1.00 73.12 93 LYS A CA 1
ATOM 684 C C . LYS A 1 93 ? -14.095 19.816 -21.166 1.00 73.12 93 LYS A C 1
ATOM 686 O O . LYS A 1 93 ? -14.973 20.463 -21.776 1.00 73.12 93 LYS A O 1
#